Protein AF-A0A5P1RBB4-F1 (afdb_monomer_lite)

Secondary structure (DSSP, 8-state):
----------------TTSHHHHHHHHHHHHHHHHHHHHHHHHHHHH-TTTTTTSHHHHHHHHIIIIIHHHHHHHHHHHHHHHHHHTTSTT--HHHHHHHHHHHHHHHHHHHHHHHHHHHHHHHHT-

Radius of gyration: 21.7 Å; chains: 1; bounding box: 60×42×61 Å

pLDDT: mean 85.54, std 17.93, range [38.25, 98.06]

Sequence (127 aa):
MKLLMAMYLFMCCSVSFADEVSDLRDLARLSQDYRELAIDCLIEVKTNKTNGWEGEVCEKYKKFSTTGLQSFKVETEAATSAFKEYSKSDGATKNRVKRGLKQLVLIQENAESIRNITSKIKAELQK

Foldseek 3Di:
DDDDDDPPPPVPPPPVLPPLLVLLQVLLVVLVVLLVLLVCLLVQLVPPVPCSCVDPSNVVNVVCVPPVVVVSVVSLVVSVVSLVVSCPDPNHDPVSNVSSVVSNVSSVVSVVSSVVSVVSSVVSVVD

Organism: NCBI:txid1031538

Structure (mmCIF,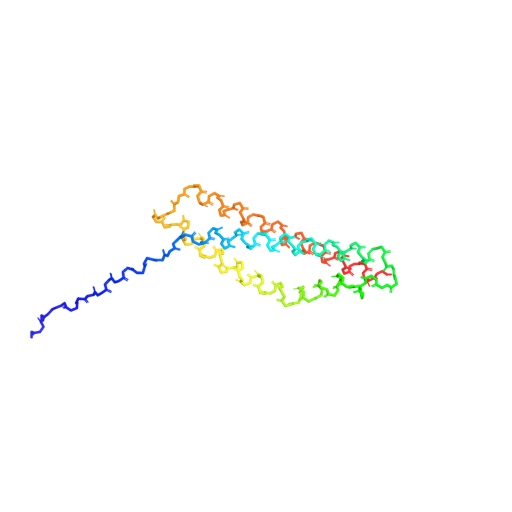 N/CA/C/O backbone):
data_AF-A0A5P1RBB4-F1
#
_entry.id   AF-A0A5P1RBB4-F1
#
loop_
_atom_site.group_PDB
_atom_site.id
_atom_site.type_symbol
_atom_site.label_atom_id
_atom_site.label_alt_id
_atom_site.label_comp_id
_atom_site.label_asym_id
_atom_site.label_entity_id
_atom_site.label_seq_id
_atom_site.pdbx_PDB_ins_code
_atom_site.Cartn_x
_atom_site.Cartn_y
_atom_site.Cartn_z
_atom_site.occupancy
_atom_site.B_iso_or_equiv
_atom_site.auth_seq_id
_atom_site.auth_comp_id
_atom_site.auth_asym_id
_atom_site.auth_atom_id
_atom_site.pdbx_PDB_model_num
ATOM 1 N N . MET A 1 1 ? 40.287 -35.052 -33.109 1.00 38.25 1 MET A N 1
ATOM 2 C CA . MET A 1 1 ? 39.838 -33.798 -33.759 1.00 38.25 1 MET A CA 1
ATOM 3 C C . MET A 1 1 ? 38.320 -33.873 -33.847 1.00 38.25 1 MET A C 1
ATOM 5 O O . MET A 1 1 ? 37.848 -34.669 -34.634 1.00 38.25 1 MET A O 1
ATOM 9 N N . LYS A 1 2 ? 37.493 -33.327 -32.946 1.00 42.50 2 LYS A N 1
ATOM 10 C CA . LYS A 1 2 ? 37.382 -31.944 -32.432 1.00 42.50 2 LYS A CA 1
ATOM 11 C C . LYS A 1 2 ? 37.325 -30.896 -33.552 1.00 42.50 2 LYS A C 1
ATOM 13 O O . LYS A 1 2 ? 38.351 -30.327 -33.891 1.00 42.50 2 LYS A O 1
ATOM 18 N N . LEU A 1 3 ? 36.120 -30.687 -34.081 1.00 39.72 3 LEU A N 1
ATOM 19 C CA . LEU A 1 3 ? 35.607 -29.498 -34.777 1.00 39.72 3 LEU A CA 1
ATOM 20 C C . LEU A 1 3 ? 34.079 -29.676 -34.834 1.00 39.72 3 LEU A C 1
ATOM 22 O O . LEU A 1 3 ? 33.635 -30.757 -35.194 1.00 39.72 3 LEU A O 1
ATOM 26 N N . LEU A 1 4 ? 33.199 -28.726 -34.550 1.00 40.56 4 LEU A N 1
ATOM 27 C CA . LEU A 1 4 ? 33.198 -27.469 -33.799 1.00 40.56 4 LEU A CA 1
ATOM 28 C C . LEU A 1 4 ? 31.739 -26.972 -33.911 1.00 40.56 4 LEU A C 1
ATOM 30 O O . LEU A 1 4 ? 31.073 -27.279 -34.895 1.00 40.56 4 LEU A O 1
ATOM 34 N N . MET A 1 5 ? 31.281 -26.191 -32.931 1.00 45.22 5 MET A N 1
ATOM 35 C CA . MET A 1 5 ? 30.017 -25.435 -32.940 1.00 45.22 5 MET A CA 1
ATOM 36 C C . MET A 1 5 ? 28.741 -26.293 -33.024 1.00 45.22 5 MET A C 1
ATOM 38 O O . MET A 1 5 ? 28.208 -26.560 -34.089 1.00 45.22 5 MET A O 1
ATOM 42 N N . ALA A 1 6 ? 28.148 -26.736 -31.910 1.00 43.00 6 ALA A N 1
ATOM 43 C CA . ALA A 1 6 ? 27.560 -25.850 -30.898 1.00 43.00 6 ALA A CA 1
ATOM 44 C C . ALA A 1 6 ? 26.966 -24.588 -31.544 1.00 43.00 6 ALA A C 1
ATOM 46 O O . ALA A 1 6 ? 27.417 -23.469 -31.306 1.00 43.00 6 ALA A O 1
ATOM 47 N N . MET A 1 7 ? 25.967 -24.793 -32.405 1.00 43.72 7 MET A N 1
ATOM 48 C CA . MET A 1 7 ? 25.015 -23.753 -32.768 1.00 43.72 7 MET A CA 1
ATOM 49 C C . MET A 1 7 ? 24.203 -23.464 -31.504 1.00 43.72 7 MET A C 1
ATOM 51 O O . MET A 1 7 ? 23.162 -24.065 -31.249 1.00 43.72 7 MET A O 1
ATOM 55 N N . TYR A 1 8 ? 24.778 -22.618 -30.649 1.00 44.88 8 TYR A N 1
ATOM 56 C CA . TYR A 1 8 ? 24.078 -21.962 -29.564 1.00 44.88 8 TYR A CA 1
ATOM 57 C C . TYR A 1 8 ? 22.855 -21.299 -30.188 1.00 44.88 8 TYR A C 1
ATOM 59 O O . TYR A 1 8 ? 22.958 -20.260 -30.840 1.00 44.88 8 TYR A O 1
ATOM 67 N N . LEU A 1 9 ? 21.695 -21.924 -29.986 1.00 41.09 9 LEU A N 1
ATOM 68 C CA . LEU A 1 9 ? 20.426 -21.227 -29.913 1.00 41.09 9 LEU A CA 1
ATOM 69 C C . LEU A 1 9 ? 20.573 -20.192 -28.792 1.00 41.09 9 LEU A C 1
ATOM 71 O O . LEU A 1 9 ? 20.165 -20.402 -27.654 1.00 41.09 9 LEU A O 1
ATOM 75 N N . PHE A 1 10 ? 21.184 -19.059 -29.128 1.00 43.25 10 PHE A N 1
ATOM 76 C CA . PHE A 1 10 ? 21.000 -17.799 -28.433 1.00 43.25 10 PHE A CA 1
ATOM 77 C C . PHE A 1 10 ? 19.591 -17.333 -28.811 1.00 43.25 10 PHE A C 1
ATOM 79 O O . PHE A 1 10 ? 19.381 -16.382 -29.559 1.00 43.25 10 PHE A O 1
ATOM 86 N N . MET A 1 11 ? 18.602 -18.109 -28.364 1.00 42.69 11 MET A N 1
ATOM 87 C CA . MET A 1 11 ? 17.228 -17.673 -28.312 1.00 42.69 11 MET A CA 1
ATOM 88 C C . MET A 1 11 ? 17.248 -16.612 -27.218 1.00 42.69 11 MET A C 1
ATOM 90 O O . MET A 1 11 ? 17.183 -16.921 -26.031 1.00 42.69 11 MET A O 1
ATOM 94 N N . CYS A 1 12 ? 17.501 -15.366 -27.625 1.00 41.34 12 CYS A N 1
ATOM 95 C CA . CYS A 1 12 ? 17.270 -14.201 -26.799 1.00 41.34 12 CYS A CA 1
ATOM 96 C C . CYS A 1 12 ? 15.840 -14.332 -26.288 1.00 41.34 12 CYS A C 1
ATOM 98 O O . CYS A 1 12 ? 14.892 -14.071 -27.029 1.00 41.34 12 CYS A O 1
ATOM 100 N N . CYS A 1 13 ? 15.684 -14.766 -25.038 1.00 42.66 13 CYS A N 1
ATOM 101 C CA . CYS A 1 13 ? 14.487 -14.486 -24.278 1.00 42.66 13 CYS A CA 1
ATOM 102 C C . CYS A 1 13 ? 14.388 -12.964 -24.263 1.00 42.66 13 CYS A C 1
ATOM 104 O O . CYS A 1 13 ? 15.059 -12.293 -23.481 1.00 42.66 13 CYS A O 1
ATOM 106 N N . SER A 1 14 ? 13.611 -12.414 -25.192 1.00 38.47 14 SER A N 1
ATOM 107 C CA . SER A 1 14 ? 13.088 -11.067 -25.101 1.00 38.47 14 SER A CA 1
ATOM 108 C C . SER A 1 14 ? 12.196 -11.060 -23.868 1.00 38.47 14 SER A C 1
ATOM 110 O O . SER A 1 14 ? 10.992 -11.295 -23.959 1.00 38.47 14 SER A O 1
ATOM 112 N N . VAL A 1 15 ? 12.816 -10.892 -22.698 1.00 46.22 15 VAL A N 1
ATOM 113 C CA . VAL A 1 15 ? 12.124 -10.530 -21.469 1.00 46.22 15 VAL A CA 1
ATOM 114 C C . VAL A 1 15 ? 11.338 -9.287 -21.840 1.00 46.22 15 VAL A C 1
ATOM 116 O O . VAL A 1 15 ? 11.902 -8.266 -22.237 1.00 46.22 15 VAL A O 1
ATOM 119 N N . SER A 1 16 ? 10.022 -9.441 -21.888 1.00 47.47 16 SER A N 1
ATOM 120 C CA . SER A 1 16 ? 9.115 -8.371 -22.252 1.00 47.47 16 SER A CA 1
ATOM 121 C C . SER A 1 16 ? 9.140 -7.360 -21.112 1.00 47.47 16 SER A C 1
ATOM 123 O O . SER A 1 16 ? 8.297 -7.403 -20.226 1.00 47.47 16 SER A O 1
ATOM 125 N N . PHE A 1 17 ? 10.093 -6.424 -21.168 1.00 52.66 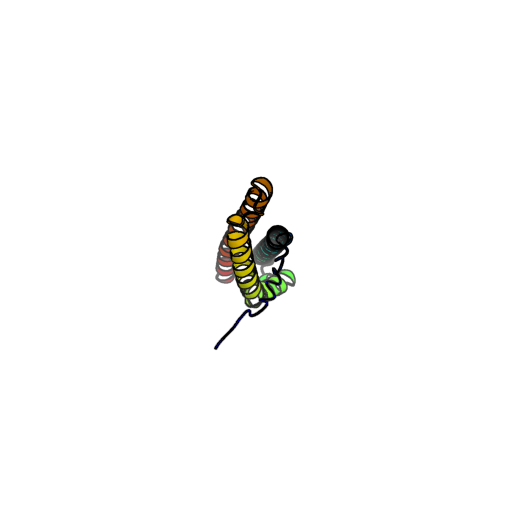17 PHE A N 1
ATOM 126 C CA . PHE A 1 17 ? 10.271 -5.295 -20.242 1.00 52.66 17 PHE A CA 1
ATOM 127 C C . PHE A 1 17 ? 9.100 -4.289 -20.243 1.00 52.66 17 PHE A C 1
ATOM 129 O O . PHE A 1 17 ? 9.221 -3.115 -19.865 1.00 52.66 17 PHE A O 1
ATOM 136 N N . ALA A 1 18 ? 7.969 -4.691 -20.822 1.00 54.09 18 ALA A N 1
ATOM 137 C CA . ALA A 1 18 ? 6.770 -3.897 -20.929 1.00 54.09 18 ALA A CA 1
ATOM 138 C C . ALA A 1 18 ? 5.974 -3.896 -19.615 1.00 54.09 18 ALA A C 1
ATOM 140 O O . ALA A 1 18 ? 5.291 -2.895 -19.378 1.00 54.09 18 ALA A O 1
ATOM 141 N N . ASP A 1 19 ? 6.124 -4.915 -18.765 1.00 73.44 19 ASP A N 1
ATOM 142 C CA . ASP A 1 19 ? 5.152 -5.239 -17.712 1.00 73.44 19 ASP A CA 1
ATOM 143 C C . ASP A 1 19 ? 5.496 -4.698 -16.313 1.00 73.44 19 ASP A C 1
ATOM 145 O O . ASP A 1 19 ? 4.613 -4.349 -15.538 1.00 73.44 19 ASP A O 1
ATOM 149 N N . GLU A 1 20 ? 6.769 -4.453 -15.999 1.00 82.62 20 GLU A N 1
ATOM 150 C CA . GLU A 1 20 ? 7.213 -4.230 -14.611 1.00 82.62 20 GLU A CA 1
ATOM 151 C C . GLU A 1 20 ? 6.669 -2.926 -14.004 1.00 82.62 20 GLU A C 1
ATOM 153 O O . GLU A 1 20 ? 6.404 -2.820 -12.808 1.00 82.62 20 GLU A O 1
ATOM 158 N N . VAL A 1 21 ? 6.496 -1.884 -14.826 1.00 87.50 21 VAL A N 1
ATOM 159 C CA . VAL A 1 21 ? 5.878 -0.621 -14.375 1.00 87.50 21 VAL A CA 1
ATOM 160 C C . VAL A 1 21 ? 4.359 -0.771 -14.230 1.00 87.50 21 VAL A C 1
ATOM 162 O O . VAL A 1 21 ? 3.755 -0.026 -13.456 1.00 87.50 21 VAL A O 1
ATOM 165 N N . SER A 1 22 ? 3.741 -1.692 -14.976 1.00 90.19 22 SER A N 1
ATOM 166 C CA . SER A 1 22 ? 2.318 -2.009 -14.837 1.00 90.19 22 SER A CA 1
ATOM 167 C C . SER A 1 22 ? 2.071 -2.750 -13.529 1.00 90.19 22 SER A C 1
ATOM 169 O O . SER A 1 22 ? 1.232 -2.298 -12.755 1.00 90.19 22 SER A O 1
ATOM 171 N N . ASP A 1 23 ? 2.884 -3.762 -13.221 1.00 93.38 23 ASP A N 1
ATOM 172 C CA . ASP A 1 23 ? 2.813 -4.512 -11.962 1.00 93.38 23 ASP A CA 1
ATOM 173 C C . ASP A 1 23 ? 2.910 -3.584 -10.750 1.00 93.38 23 ASP A C 1
ATOM 175 O O . ASP A 1 23 ? 2.074 -3.613 -9.847 1.00 93.38 23 ASP A O 1
ATOM 179 N N . LEU A 1 24 ? 3.885 -2.667 -10.761 1.00 95.94 24 LEU A N 1
ATOM 180 C CA . LEU A 1 24 ? 4.016 -1.666 -9.703 1.00 95.94 24 LEU A CA 1
ATOM 181 C C . LEU A 1 24 ? 2.802 -0.736 -9.607 1.00 95.94 24 LEU A C 1
ATOM 183 O O . LEU A 1 24 ? 2.441 -0.310 -8.514 1.00 95.94 24 LEU A O 1
ATOM 187 N N . ARG A 1 25 ? 2.171 -0.383 -10.729 1.00 96.31 25 ARG A N 1
ATOM 188 C CA . ARG A 1 25 ? 0.965 0.456 -10.720 1.00 96.31 25 ARG A CA 1
ATOM 189 C C . ARG A 1 25 ? -0.221 -0.294 -10.119 1.00 96.31 25 ARG A C 1
ATOM 191 O O . ARG A 1 25 ? -0.999 0.307 -9.380 1.00 96.31 25 ARG A O 1
ATOM 198 N N . ASP A 1 26 ? -0.373 -1.570 -10.439 1.00 96.31 26 ASP A N 1
ATOM 199 C CA . ASP A 1 26 ? -1.489 -2.369 -9.943 1.00 96.31 26 ASP A CA 1
ATOM 200 C C . ASP A 1 26 ? -1.308 -2.678 -8.449 1.00 96.31 26 ASP A C 1
ATOM 202 O O . ASP A 1 26 ? -2.248 -2.507 -7.672 1.00 96.31 26 ASP A O 1
ATOM 206 N N . LEU A 1 27 ? -0.074 -2.930 -8.003 1.00 96.50 27 LEU A N 1
ATOM 207 C CA . LEU A 1 27 ? 0.268 -2.989 -6.579 1.00 96.50 27 LEU A CA 1
ATOM 208 C C . LEU A 1 27 ? 0.068 -1.650 -5.859 1.00 96.50 27 LEU A C 1
ATOM 210 O O . LEU A 1 27 ? -0.370 -1.637 -4.710 1.00 96.50 27 LEU A O 1
ATOM 214 N N . ALA A 1 28 ? 0.344 -0.514 -6.506 1.00 97.06 28 ALA A N 1
ATOM 215 C CA . ALA A 1 28 ? 0.077 0.797 -5.917 1.00 97.06 28 ALA A CA 1
ATOM 216 C C . ALA A 1 28 ? -1.424 1.018 -5.681 1.00 97.06 28 ALA A C 1
ATOM 218 O O . ALA A 1 28 ? -1.800 1.491 -4.608 1.00 97.06 28 ALA A O 1
ATOM 219 N N . ARG A 1 29 ? -2.283 0.615 -6.626 1.00 97.25 29 ARG A N 1
ATOM 220 C CA . ARG A 1 29 ? -3.745 0.635 -6.445 1.00 97.25 29 ARG A CA 1
ATOM 221 C C . ARG A 1 29 ? -4.175 -0.279 -5.305 1.00 97.25 29 ARG A C 1
ATOM 223 O O . ARG A 1 29 ? -4.822 0.182 -4.375 1.00 97.25 29 ARG A O 1
ATOM 230 N N . LEU A 1 30 ? -3.701 -1.522 -5.310 1.00 95.31 30 LEU A N 1
ATOM 231 C CA . LEU A 1 30 ? -4.013 -2.486 -4.259 1.00 95.31 30 LEU A CA 1
ATOM 232 C C . LEU A 1 30 ? -3.574 -1.990 -2.867 1.00 95.31 30 LEU A C 1
ATOM 234 O O . LEU A 1 30 ? -4.299 -2.131 -1.886 1.00 95.31 30 LEU A O 1
ATOM 238 N N . SER A 1 31 ? -2.410 -1.339 -2.777 1.00 96.31 31 SER A N 1
ATOM 239 C CA . SER A 1 31 ? -1.923 -0.735 -1.531 1.00 96.31 31 SER A CA 1
ATOM 240 C C . SER A 1 31 ? -2.829 0.391 -1.022 1.00 96.31 31 SER A C 1
ATOM 242 O O . SER A 1 31 ? -2.964 0.574 0.189 1.00 96.31 31 SER A O 1
ATOM 244 N N . GLN A 1 32 ? -3.452 1.141 -1.934 1.00 97.69 32 GLN A N 1
ATOM 245 C CA . GLN A 1 32 ? -4.408 2.183 -1.590 1.00 97.69 32 GLN A CA 1
ATOM 246 C C . GLN A 1 32 ? -5.713 1.568 -1.078 1.00 97.69 32 GLN A C 1
ATOM 248 O O . GLN A 1 32 ? -6.175 1.983 -0.016 1.00 97.69 32 GLN A O 1
ATOM 253 N N . ASP A 1 33 ? -6.238 0.546 -1.753 1.00 96.44 33 ASP A N 1
ATOM 254 C CA . ASP A 1 33 ? -7.453 -0.164 -1.332 1.00 96.44 33 ASP A CA 1
ATOM 255 C C . ASP A 1 33 ? -7.281 -0.760 0.075 1.00 96.44 33 ASP A C 1
ATOM 257 O O . ASP A 1 33 ? -8.147 -0.636 0.942 1.00 96.44 33 ASP A O 1
ATOM 261 N N . TYR A 1 34 ? -6.113 -1.342 0.358 1.00 95.44 34 TYR A N 1
ATOM 262 C CA . TYR A 1 34 ? -5.786 -1.853 1.690 1.00 95.44 34 TYR A CA 1
ATOM 263 C C . TYR A 1 34 ? -5.658 -0.763 2.752 1.00 95.44 34 TYR A C 1
ATOM 265 O O . TYR A 1 34 ? -6.039 -0.974 3.907 1.00 95.44 34 TYR A O 1
ATOM 273 N N . ARG A 1 35 ? -5.129 0.407 2.384 1.00 97.00 35 ARG A N 1
ATOM 274 C CA . ARG A 1 35 ? -5.081 1.563 3.282 1.00 97.00 35 ARG A CA 1
ATOM 275 C C . ARG A 1 35 ? -6.489 2.045 3.610 1.00 97.00 35 ARG A C 1
ATOM 277 O O . ARG A 1 35 ? -6.762 2.297 4.778 1.00 97.00 35 ARG A O 1
ATOM 284 N N . GLU A 1 36 ? -7.361 2.156 2.614 1.00 97.75 36 GLU A N 1
ATOM 285 C CA . GLU A 1 36 ? -8.760 2.559 2.791 1.00 97.75 36 GLU A CA 1
ATOM 286 C C . GLU A 1 36 ? -9.510 1.560 3.681 1.00 97.75 36 GLU A C 1
ATOM 288 O O . GLU A 1 36 ? -10.069 1.963 4.697 1.00 97.75 36 GLU A O 1
ATOM 293 N N . LEU A 1 37 ? -9.367 0.253 3.437 1.00 96.69 37 LEU A N 1
ATOM 294 C CA . LEU A 1 37 ? -9.943 -0.789 4.294 1.00 96.69 37 LEU A CA 1
ATOM 295 C C . LEU A 1 37 ? -9.481 -0.689 5.761 1.00 96.69 37 LEU A C 1
ATOM 297 O O . LEU A 1 37 ? -10.269 -0.884 6.689 1.00 96.69 37 LEU A O 1
ATOM 301 N N . ALA A 1 38 ? -8.199 -0.390 5.990 1.00 96.75 38 ALA A N 1
ATOM 302 C CA . ALA A 1 38 ? -7.680 -0.187 7.339 1.00 96.75 38 ALA A CA 1
ATOM 303 C C . ALA A 1 38 ? -8.277 1.071 7.999 1.00 96.75 38 ALA A C 1
ATOM 305 O O . ALA A 1 38 ? -8.592 1.041 9.190 1.00 96.75 38 ALA A O 1
ATOM 306 N N . ILE A 1 39 ? -8.432 2.169 7.247 1.00 97.75 39 ILE A N 1
ATOM 307 C CA . ILE A 1 39 ? -9.082 3.399 7.727 1.00 97.75 39 ILE A CA 1
ATOM 308 C C . ILE A 1 39 ? -10.530 3.108 8.112 1.00 97.75 39 ILE A C 1
ATOM 310 O O . ILE A 1 39 ? -10.940 3.484 9.210 1.00 97.75 39 ILE A O 1
ATOM 314 N N . ASP A 1 40 ? -11.275 2.413 7.258 1.00 96.56 40 ASP A N 1
ATOM 315 C CA . ASP A 1 40 ? -12.689 2.137 7.491 1.00 96.56 40 ASP A CA 1
ATOM 316 C C . ASP A 1 40 ? -12.891 1.257 8.728 1.00 96.56 40 ASP A C 1
ATOM 318 O O . ASP A 1 40 ? -13.729 1.575 9.571 1.00 96.56 40 ASP A O 1
ATOM 322 N N . CYS A 1 41 ? -12.061 0.224 8.924 1.00 96.25 41 CYS A N 1
ATOM 323 C CA . CYS A 1 41 ? -12.114 -0.557 10.163 1.00 96.25 41 CYS A CA 1
ATOM 324 C C . CYS A 1 41 ? -11.740 0.287 11.397 1.00 96.25 41 CYS A C 1
ATOM 326 O O . CYS A 1 41 ? -12.380 0.175 12.442 1.00 96.25 41 CYS A O 1
ATOM 328 N N . LEU A 1 42 ? -10.750 1.187 11.308 1.00 95.62 42 LEU A N 1
ATOM 329 C CA . LEU A 1 42 ? -10.443 2.097 12.419 1.00 95.62 42 LEU A CA 1
ATOM 330 C C . LEU A 1 42 ? -11.625 3.019 12.750 1.00 95.62 42 LEU A C 1
ATOM 332 O O . LEU A 1 42 ? -11.878 3.282 13.927 1.00 95.62 42 LEU A O 1
ATOM 336 N N . ILE A 1 43 ? -12.325 3.529 11.735 1.00 94.75 43 ILE A N 1
ATOM 337 C CA . ILE A 1 43 ? -13.540 4.325 11.925 1.00 94.75 43 ILE A CA 1
ATOM 338 C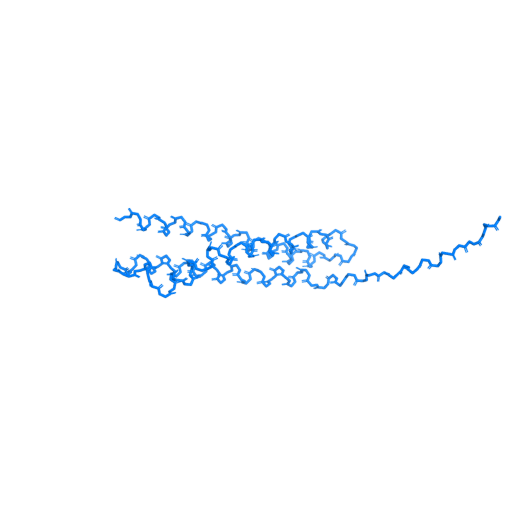 C . ILE A 1 43 ? -14.592 3.474 12.632 1.00 94.75 43 ILE A C 1
ATOM 340 O O . ILE A 1 43 ? -15.109 3.913 13.655 1.00 94.75 43 ILE A O 1
ATOM 344 N N . GLU A 1 44 ? -14.852 2.260 12.148 1.00 94.31 44 GLU A N 1
ATOM 345 C CA . GLU A 1 44 ? -15.866 1.367 12.708 1.00 94.31 44 GLU A CA 1
ATOM 346 C C . GLU A 1 44 ? -15.588 1.017 14.178 1.00 94.31 44 GLU A C 1
ATOM 348 O O . GLU A 1 44 ? -16.476 1.152 15.019 1.00 94.31 44 GLU A O 1
ATOM 353 N N . VAL A 1 45 ? -14.343 0.682 14.533 1.00 93.25 45 VAL A N 1
ATOM 354 C CA . VAL A 1 45 ? -13.944 0.439 15.933 1.00 93.25 45 VAL A CA 1
ATOM 355 C C . VAL A 1 45 ? -14.158 1.681 16.806 1.00 93.25 45 VAL A C 1
ATOM 357 O O . VAL A 1 45 ? -14.559 1.562 17.963 1.00 93.25 45 VAL A O 1
ATOM 360 N N . LYS A 1 46 ? -13.927 2.887 16.273 1.00 91.38 46 LYS A N 1
ATOM 361 C CA . LYS A 1 46 ? -14.099 4.139 17.026 1.00 91.38 46 LYS A CA 1
ATOM 362 C C . LYS A 1 46 ? -15.553 4.568 17.191 1.00 91.38 46 LYS A C 1
ATOM 364 O O . LYS A 1 46 ? -15.884 5.190 18.202 1.00 91.38 46 LYS A O 1
ATOM 369 N N . THR A 1 47 ? -16.400 4.313 16.200 1.00 89.81 47 THR A N 1
ATOM 370 C CA . THR A 1 47 ? -17.785 4.801 16.180 1.00 89.81 47 THR A CA 1
ATOM 371 C C . THR A 1 47 ? -18.771 3.775 16.735 1.00 89.81 47 THR A C 1
ATOM 373 O O . THR A 1 47 ? -19.714 4.165 17.424 1.00 89.81 47 THR A O 1
ATOM 376 N N . ASN A 1 48 ? -18.531 2.475 16.534 1.00 82.75 48 ASN A N 1
ATOM 377 C CA . ASN A 1 48 ? -19.431 1.395 16.941 1.00 82.75 48 ASN A CA 1
ATOM 378 C C . ASN A 1 48 ? -18.921 0.671 18.195 1.00 82.75 48 ASN A C 1
ATOM 380 O O . ASN A 1 48 ? -18.327 -0.400 18.125 1.00 82.75 48 ASN A O 1
ATOM 384 N N . LYS A 1 49 ? -19.217 1.218 19.378 1.00 65.12 49 LYS A N 1
ATOM 385 C CA . LYS A 1 49 ? -18.701 0.710 20.668 1.00 65.12 49 LYS A CA 1
ATOM 386 C C . LYS A 1 49 ? -19.078 -0.738 21.017 1.00 65.12 49 LYS A C 1
ATOM 388 O O . LYS A 1 49 ? -18.396 -1.343 21.833 1.00 65.12 49 LYS A O 1
ATOM 393 N N . THR A 1 50 ? -20.160 -1.283 20.459 1.00 68.62 50 THR A N 1
ATOM 394 C CA . THR A 1 50 ? -20.671 -2.613 20.849 1.00 68.62 50 THR A CA 1
ATOM 395 C C . THR A 1 50 ? -20.213 -3.728 19.908 1.00 68.62 50 THR A C 1
ATOM 397 O O . THR A 1 50 ? -19.927 -4.820 20.378 1.00 68.62 50 THR A O 1
ATOM 400 N N . ASN A 1 51 ? -20.093 -3.446 18.603 1.00 73.19 51 ASN A N 1
ATOM 401 C CA . ASN A 1 51 ? -19.765 -4.441 17.570 1.00 73.19 51 ASN A CA 1
ATOM 402 C C . ASN A 1 51 ? -18.636 -3.992 16.628 1.00 73.19 51 ASN A C 1
ATOM 404 O O . ASN A 1 51 ? -18.403 -4.648 15.624 1.00 73.19 51 ASN A O 1
ATOM 408 N N . GLY A 1 52 ? -17.942 -2.884 16.902 1.00 82.19 52 GLY A N 1
ATOM 409 C CA . GLY A 1 52 ? -17.056 -2.248 15.922 1.00 82.19 52 GLY A CA 1
ATOM 410 C C . GLY A 1 52 ? -15.928 -3.147 15.417 1.00 82.19 52 GLY A C 1
ATOM 411 O O . GLY A 1 52 ? -15.587 -3.101 14.244 1.00 82.19 52 GLY A O 1
ATOM 412 N N . TRP A 1 53 ? -15.394 -4.029 16.266 1.00 91.56 53 TRP A N 1
ATOM 413 C CA . TRP A 1 53 ? -14.389 -5.014 15.851 1.00 91.56 53 TRP A CA 1
ATOM 414 C C . TRP A 1 53 ? -14.971 -6.243 15.146 1.00 91.56 53 TRP A C 1
ATOM 416 O O . TRP A 1 53 ? -14.305 -6.853 14.314 1.00 91.56 53 TRP A O 1
ATOM 426 N N . GLU A 1 54 ? -16.205 -6.606 15.476 1.00 90.94 54 GLU A N 1
ATOM 427 C CA . GLU A 1 54 ? -16.942 -7.734 14.889 1.00 90.94 54 GLU A CA 1
ATOM 428 C C . GLU A 1 54 ? -17.758 -7.306 13.653 1.00 90.94 54 GLU A C 1
ATOM 430 O O . GLU A 1 54 ? -18.530 -8.085 13.096 1.00 90.94 54 GLU A O 1
ATOM 435 N N . GLY A 1 55 ? -17.603 -6.049 13.231 1.00 89.06 55 GLY A N 1
ATOM 436 C CA . GLY A 1 55 ? -18.252 -5.470 12.067 1.00 89.06 55 GLY A CA 1
ATOM 437 C C . GLY A 1 55 ? -17.725 -6.038 10.753 1.00 89.06 55 GLY A C 1
ATOM 438 O O . GLY A 1 55 ? -16.590 -6.512 10.655 1.00 89.06 55 GLY A O 1
ATOM 439 N N . GLU A 1 56 ? -18.551 -5.971 9.707 1.00 91.69 56 GLU A N 1
ATOM 440 C CA . GLU A 1 56 ? -18.239 -6.555 8.398 1.00 91.69 56 GLU A CA 1
ATOM 441 C C . GLU A 1 56 ? -16.942 -5.983 7.801 1.00 91.69 56 GLU A C 1
ATOM 443 O O . GLU A 1 56 ? -16.153 -6.714 7.192 1.00 91.69 56 GLU A O 1
ATOM 448 N N . VAL A 1 57 ? -16.697 -4.680 7.975 1.00 92.62 57 VAL A N 1
ATOM 449 C CA . VAL A 1 57 ? -15.493 -4.038 7.437 1.00 92.62 57 VAL A CA 1
ATOM 450 C C . VAL A 1 57 ? -14.262 -4.496 8.209 1.00 92.62 57 VAL A C 1
ATOM 452 O O . VAL A 1 57 ? -13.245 -4.843 7.601 1.00 92.62 57 VAL A O 1
ATOM 455 N N . CYS A 1 58 ? -14.355 -4.592 9.535 1.00 94.06 58 CYS A N 1
ATOM 456 C CA . CYS A 1 58 ? -13.264 -5.126 10.338 1.00 94.06 58 CYS A CA 1
ATOM 457 C C . CYS A 1 58 ? -12.993 -6.613 10.090 1.00 94.06 58 CYS A C 1
ATOM 459 O O . CYS A 1 58 ? -11.829 -7.007 10.071 1.00 94.06 58 CYS A O 1
ATOM 461 N N . GLU A 1 59 ? -13.997 -7.433 9.782 1.00 93.81 59 GLU A N 1
ATOM 462 C CA . GLU A 1 59 ? -13.789 -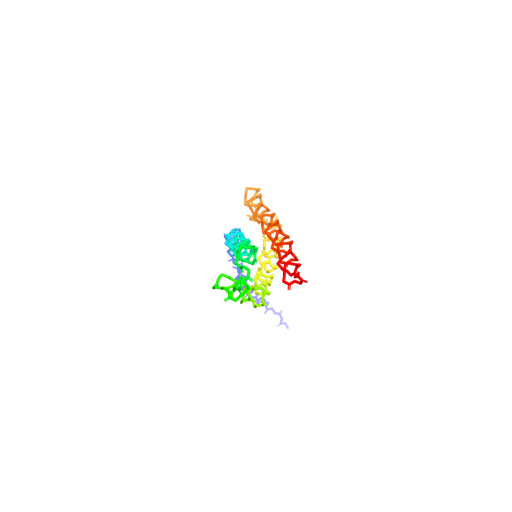8.817 9.334 1.00 93.81 59 GLU A CA 1
ATOM 463 C C . GLU A 1 59 ? -13.008 -8.899 8.014 1.00 93.81 59 GLU A C 1
ATOM 465 O O . GLU A 1 59 ? -12.082 -9.707 7.866 1.00 93.81 59 GLU A O 1
ATOM 470 N N . LYS A 1 60 ? -13.315 -8.021 7.051 1.00 93.50 60 LYS A N 1
ATOM 471 C CA . LYS A 1 60 ? -12.528 -7.904 5.810 1.00 93.50 60 LYS A CA 1
ATOM 472 C C . LYS A 1 60 ? -11.086 -7.491 6.116 1.00 93.50 60 LYS A C 1
ATOM 474 O O . LYS A 1 60 ? -10.148 -8.095 5.589 1.00 93.50 60 LYS A O 1
ATOM 479 N N . TYR A 1 61 ? -10.896 -6.530 7.018 1.00 94.69 61 TYR A N 1
ATOM 480 C CA . TYR A 1 61 ? -9.571 -6.110 7.470 1.00 94.69 61 TYR A CA 1
ATOM 481 C C . TYR A 1 61 ? -8.797 -7.234 8.190 1.00 94.69 61 TYR A C 1
ATOM 483 O O . TYR A 1 61 ? -7.606 -7.409 7.929 1.00 94.69 61 TYR A O 1
ATOM 491 N N . LYS A 1 62 ? -9.434 -8.049 9.045 1.00 92.81 62 LYS A N 1
ATOM 492 C CA . LYS A 1 62 ? -8.807 -9.213 9.713 1.00 92.81 62 LYS A CA 1
ATOM 493 C C . LYS A 1 62 ? -8.261 -10.221 8.695 1.00 92.81 62 LYS A C 1
ATOM 495 O O . LYS A 1 62 ? -7.119 -10.673 8.809 1.00 92.81 62 LYS A O 1
ATOM 500 N N . LYS A 1 63 ? -9.046 -10.537 7.660 1.00 90.06 63 LYS A N 1
ATOM 501 C CA . LYS A 1 63 ? -8.622 -11.437 6.569 1.00 90.06 63 LYS A CA 1
ATOM 502 C C . LYS A 1 63 ? -7.439 -10.868 5.787 1.00 90.06 63 LYS A C 1
ATOM 504 O O . LYS A 1 63 ? -6.469 -11.575 5.519 1.00 90.06 63 LYS A O 1
ATOM 509 N N . PHE A 1 64 ? -7.490 -9.578 5.460 1.00 89.81 64 PHE A N 1
ATOM 510 C CA . PHE A 1 64 ? -6.380 -8.904 4.793 1.00 89.81 64 PHE A CA 1
ATOM 511 C C . PHE A 1 64 ? -5.114 -8.880 5.669 1.00 89.81 64 PHE A C 1
ATOM 513 O O . PHE A 1 64 ? -4.056 -9.315 5.227 1.00 89.81 64 PHE A O 1
ATOM 520 N N . SER A 1 65 ? -5.208 -8.414 6.914 1.00 86.12 65 SER A N 1
ATOM 521 C CA . SER A 1 65 ? -4.056 -8.200 7.805 1.00 86.12 65 SER A CA 1
ATOM 522 C C . SER A 1 65 ? -3.290 -9.476 8.175 1.00 86.12 65 SER A C 1
ATOM 524 O O . SER A 1 65 ? -2.134 -9.388 8.587 1.00 86.12 65 SER A O 1
ATOM 526 N N . THR A 1 66 ? -3.903 -10.648 8.005 1.00 83.94 66 THR A N 1
ATOM 527 C CA . THR A 1 66 ? -3.279 -11.952 8.256 1.00 83.94 66 THR A CA 1
ATOM 528 C C . THR A 1 66 ? -2.681 -12.544 6.983 1.00 83.94 66 THR A C 1
ATOM 530 O O . THR A 1 66 ? -1.465 -12.699 6.886 1.00 83.94 66 THR A O 1
ATOM 533 N N . THR A 1 67 ? -3.512 -12.862 5.990 1.00 82.75 67 THR A N 1
ATOM 534 C CA . THR A 1 67 ? -3.069 -13.572 4.780 1.00 82.75 67 THR A CA 1
ATOM 535 C C . THR A 1 67 ? -2.753 -12.616 3.632 1.00 82.75 67 THR A C 1
ATOM 537 O O . THR A 1 67 ? -1.708 -12.742 2.995 1.00 82.75 67 THR A O 1
ATOM 540 N N . GLY A 1 68 ? -3.612 -11.621 3.393 1.00 84.44 68 GLY A N 1
ATOM 541 C CA . GLY A 1 68 ? -3.463 -10.684 2.272 1.00 84.44 68 GLY A CA 1
ATOM 542 C C . GLY A 1 68 ? -2.207 -9.813 2.359 1.00 84.44 68 GLY A C 1
ATOM 543 O O . GLY A 1 68 ? -1.548 -9.577 1.350 1.00 84.44 68 GLY A O 1
ATOM 544 N N . LEU A 1 69 ? -1.821 -9.388 3.564 1.00 87.25 69 LEU A N 1
ATOM 545 C CA . LEU A 1 69 ? -0.642 -8.553 3.792 1.00 87.25 69 LEU A CA 1
ATOM 546 C C . LEU A 1 69 ? 0.662 -9.296 3.479 1.00 87.25 69 LEU A C 1
ATOM 548 O O . LEU A 1 69 ? 1.606 -8.695 2.964 1.00 87.25 69 LEU A O 1
ATOM 552 N N . GLN A 1 70 ? 0.717 -10.598 3.770 1.00 88.50 70 GLN A N 1
ATOM 553 C CA . GLN A 1 70 ? 1.889 -11.412 3.465 1.00 88.50 70 GLN A CA 1
ATOM 554 C C . GLN A 1 70 ? 2.034 -11.614 1.953 1.00 88.50 70 GLN A C 1
ATOM 556 O O . GLN A 1 70 ? 3.130 -11.411 1.432 1.00 88.50 70 GLN A O 1
ATOM 561 N N . SER A 1 71 ? 0.944 -11.939 1.247 1.00 90.69 71 SER A N 1
ATOM 562 C CA . SER A 1 71 ? 0.954 -12.031 -0.220 1.00 90.69 71 SER A CA 1
ATOM 563 C C . SER A 1 71 ? 1.361 -10.704 -0.856 1.00 90.69 71 SER A C 1
ATOM 565 O O . SER A 1 71 ? 2.297 -10.661 -1.648 1.00 90.69 71 SER A O 1
ATOM 567 N N . PHE A 1 72 ? 0.762 -9.599 -0.405 1.00 91.44 72 PHE A N 1
ATOM 568 C CA . PHE A 1 72 ? 1.090 -8.255 -0.875 1.00 91.44 72 PHE A CA 1
ATOM 569 C C . PHE A 1 72 ? 2.573 -7.905 -0.701 1.00 91.44 72 PHE A C 1
ATOM 571 O O . PHE A 1 72 ? 3.188 -7.313 -1.589 1.00 91.44 72 PHE A O 1
ATOM 578 N N . LYS A 1 73 ? 3.174 -8.287 0.434 1.00 91.50 73 LYS A N 1
ATOM 579 C CA . LYS A 1 73 ? 4.603 -8.076 0.687 1.00 91.50 73 LYS A CA 1
ATOM 580 C C . LYS A 1 73 ? 5.467 -8.855 -0.307 1.00 91.50 73 LYS A C 1
ATOM 582 O O . LYS A 1 73 ? 6.382 -8.272 -0.882 1.00 91.50 73 LYS A O 1
ATOM 587 N N . VAL A 1 74 ? 5.168 -10.137 -0.516 1.00 93.88 74 VAL A N 1
ATOM 588 C CA . VAL A 1 74 ? 5.911 -11.000 -1.449 1.00 93.88 74 VAL A CA 1
ATOM 589 C C . VAL A 1 74 ? 5.808 -10.471 -2.881 1.00 93.88 74 VAL A C 1
ATOM 591 O O . VAL A 1 74 ? 6.826 -10.323 -3.555 1.00 93.88 74 VAL A O 1
ATOM 594 N N . GLU A 1 75 ? 4.603 -10.119 -3.327 1.00 94.31 75 GLU A N 1
ATOM 595 C CA . GLU A 1 75 ? 4.366 -9.561 -4.664 1.00 94.31 75 GLU A CA 1
ATOM 596 C C . GLU A 1 75 ? 5.094 -8.223 -4.855 1.00 94.31 75 GLU A C 1
ATOM 598 O O . GLU A 1 75 ? 5.747 -8.005 -5.876 1.00 94.31 75 GLU A O 1
ATOM 603 N N . THR A 1 76 ? 5.069 -7.353 -3.841 1.00 94.12 76 THR A N 1
ATOM 604 C CA . THR A 1 76 ? 5.793 -6.074 -3.865 1.00 94.12 76 THR A CA 1
ATOM 605 C C . THR A 1 76 ? 7.304 -6.271 -3.951 1.00 94.12 76 THR A C 1
ATOM 607 O O . THR A 1 76 ? 7.968 -5.561 -4.708 1.00 94.12 76 THR A O 1
ATOM 610 N N . GLU A 1 77 ? 7.872 -7.219 -3.205 1.00 95.19 77 GLU A N 1
ATOM 611 C CA . GLU A 1 77 ? 9.307 -7.530 -3.252 1.00 95.19 77 GLU A CA 1
ATOM 612 C C . GLU A 1 77 ? 9.724 -8.075 -4.627 1.00 95.19 77 GLU A C 1
ATOM 614 O O . GLU A 1 77 ? 10.750 -7.648 -5.173 1.00 95.19 77 GLU A O 1
ATOM 619 N N . ALA A 1 78 ? 8.905 -8.950 -5.219 1.00 94.00 78 ALA A N 1
ATOM 620 C CA . ALA A 1 78 ? 9.127 -9.489 -6.557 1.00 94.00 78 ALA A CA 1
ATOM 621 C C . ALA A 1 78 ? 9.072 -8.385 -7.628 1.00 94.00 78 ALA A C 1
ATOM 623 O O . ALA A 1 78 ? 10.040 -8.201 -8.369 1.00 94.00 78 ALA A O 1
ATOM 624 N N . ALA A 1 79 ? 8.001 -7.584 -7.651 1.00 93.94 79 ALA A N 1
ATOM 625 C CA . ALA A 1 79 ? 7.831 -6.495 -8.615 1.00 93.94 79 ALA A CA 1
ATOM 626 C C . ALA A 1 79 ? 8.908 -5.406 -8.461 1.00 93.94 79 ALA A C 1
ATOM 628 O O . ALA A 1 79 ? 9.431 -4.886 -9.447 1.00 93.94 79 ALA A O 1
ATOM 629 N N . THR A 1 80 ? 9.309 -5.090 -7.224 1.00 94.88 80 THR A N 1
ATOM 630 C CA . THR A 1 80 ? 10.411 -4.149 -6.957 1.00 94.88 80 THR A CA 1
ATOM 631 C C . THR A 1 80 ? 11.737 -4.670 -7.505 1.00 94.88 80 THR A C 1
ATOM 633 O O . THR A 1 80 ? 12.516 -3.901 -8.075 1.00 94.88 80 THR A O 1
ATOM 636 N N . SER A 1 81 ? 12.006 -5.968 -7.347 1.00 95.00 81 SER A N 1
ATOM 637 C CA . SER A 1 81 ? 13.228 -6.600 -7.851 1.00 95.00 81 SER A CA 1
ATOM 638 C C . SER A 1 81 ? 13.261 -6.600 -9.380 1.00 95.00 81 SER A C 1
ATOM 640 O O . SER A 1 81 ? 14.241 -6.126 -9.956 1.00 95.00 81 SER A O 1
ATOM 642 N N . ALA A 1 82 ? 12.163 -6.997 -10.030 1.00 93.25 82 ALA A N 1
ATOM 643 C CA . ALA A 1 82 ? 12.028 -6.946 -11.486 1.00 93.25 82 ALA A CA 1
ATOM 644 C C . ALA A 1 82 ? 12.192 -5.513 -12.021 1.00 93.25 82 ALA A C 1
ATOM 646 O O . ALA A 1 82 ? 12.976 -5.258 -12.937 1.00 93.25 82 ALA A O 1
ATOM 647 N N . PHE A 1 83 ? 11.548 -4.528 -11.387 1.00 95.62 83 PHE A N 1
ATOM 648 C CA . PHE A 1 83 ? 11.710 -3.126 -11.764 1.00 95.62 83 PHE A CA 1
ATOM 649 C C . PHE A 1 83 ? 13.149 -2.620 -11.575 1.00 95.62 83 PHE A C 1
ATOM 651 O O . PHE A 1 83 ? 13.640 -1.829 -12.384 1.00 95.62 83 PHE A O 1
ATOM 658 N N . LYS A 1 84 ? 13.853 -3.066 -10.528 1.00 95.56 84 LYS A N 1
ATOM 659 C CA . LYS A 1 84 ? 15.262 -2.717 -10.301 1.00 95.56 84 LYS A CA 1
ATOM 660 C C . LYS A 1 84 ? 16.151 -3.250 -11.422 1.00 95.56 84 LYS A C 1
ATOM 662 O O . LYS A 1 84 ? 17.037 -2.518 -11.865 1.00 95.56 84 LYS A O 1
ATOM 667 N N . GLU A 1 85 ? 15.918 -4.473 -11.885 1.00 94.81 85 GLU A N 1
ATOM 668 C CA . GLU A 1 85 ? 16.619 -5.050 -13.038 1.00 94.81 85 GLU A CA 1
ATOM 669 C C . GLU A 1 85 ? 16.297 -4.274 -14.316 1.00 94.81 85 GLU A C 1
ATOM 671 O O . GLU A 1 85 ? 17.213 -3.775 -14.975 1.00 94.81 85 GLU A O 1
ATOM 676 N N . TYR A 1 86 ? 15.008 -4.041 -14.590 1.00 92.50 86 TYR A N 1
ATOM 677 C CA . TYR A 1 86 ? 14.557 -3.215 -15.709 1.00 92.50 86 TYR A CA 1
ATOM 678 C C . TYR A 1 86 ? 15.231 -1.840 -15.716 1.00 92.50 86 TYR A C 1
ATOM 680 O O . TYR A 1 86 ? 15.738 -1.412 -16.749 1.00 92.50 86 TYR A O 1
ATOM 688 N N . SER A 1 87 ? 15.290 -1.152 -14.571 1.00 93.88 87 SER A N 1
ATOM 689 C CA . SER A 1 87 ? 15.818 0.216 -14.460 1.00 93.88 87 SER A CA 1
ATOM 690 C C . SER A 1 87 ? 17.295 0.362 -14.845 1.00 93.88 87 SER A C 1
ATOM 692 O O . SER A 1 87 ? 17.747 1.479 -15.094 1.00 93.88 87 SER A O 1
ATOM 694 N N . LYS A 1 88 ? 18.029 -0.755 -14.890 1.00 94.06 88 LYS A N 1
ATOM 695 C CA . LYS A 1 88 ? 19.446 -0.835 -15.265 1.00 94.06 88 LYS A CA 1
ATOM 696 C C . LYS A 1 88 ? 19.667 -1.421 -16.661 1.00 94.06 88 LYS A C 1
ATOM 698 O O . LYS A 1 88 ? 20.811 -1.508 -17.089 1.00 94.06 88 LYS A O 1
ATOM 703 N N . SER A 1 89 ? 18.603 -1.860 -17.329 1.00 92.38 89 SER A N 1
ATOM 704 C CA . SER A 1 89 ? 18.670 -2.456 -18.662 1.00 92.38 89 SER A CA 1
ATOM 705 C C . SER A 1 89 ? 18.810 -1.394 -19.754 1.00 92.38 89 SER A C 1
ATOM 707 O O . SER A 1 89 ? 18.378 -0.252 -19.585 1.00 92.38 89 SER A O 1
ATOM 709 N N . ASP A 1 90 ? 19.323 -1.792 -20.918 1.00 88.62 90 ASP A N 1
ATOM 710 C CA . ASP A 1 90 ? 19.442 -0.913 -22.092 1.00 88.62 90 ASP A CA 1
ATOM 711 C C . ASP A 1 90 ? 18.074 -0.431 -22.622 1.00 88.62 90 ASP A C 1
ATOM 713 O O . ASP A 1 90 ? 17.978 0.603 -23.281 1.00 88.62 90 ASP A O 1
ATOM 717 N N . GLY A 1 91 ? 16.989 -1.149 -22.298 1.00 86.00 91 GLY A N 1
ATOM 718 C CA . GLY A 1 91 ? 15.606 -0.776 -22.624 1.00 86.00 91 GLY A CA 1
ATOM 719 C C . GLY A 1 91 ? 14.965 0.215 -21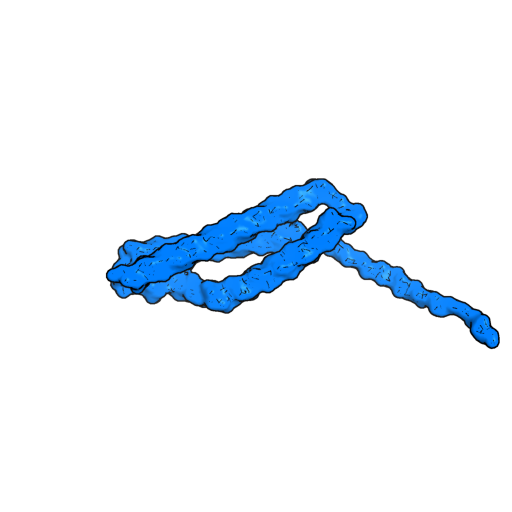.641 1.00 86.00 91 GLY A C 1
ATOM 720 O O . GLY A 1 91 ? 13.791 0.590 -21.791 1.00 86.00 91 GLY A O 1
ATOM 721 N N . ALA A 1 92 ? 15.694 0.644 -20.608 1.00 91.06 92 ALA A N 1
ATOM 722 C CA . ALA A 1 92 ? 15.194 1.578 -19.614 1.00 91.06 92 ALA A CA 1
ATOM 723 C C . ALA A 1 92 ? 15.064 2.990 -20.193 1.00 91.06 92 ALA A C 1
ATOM 725 O O . ALA A 1 92 ? 16.034 3.615 -20.615 1.00 91.06 92 ALA A O 1
ATOM 726 N N . THR A 1 93 ? 13.859 3.561 -20.132 1.00 93.25 93 THR A N 1
ATOM 727 C CA . THR A 1 93 ? 13.673 4.986 -20.449 1.00 93.25 93 THR A CA 1
ATOM 728 C C . THR A 1 93 ? 13.497 5.795 -19.174 1.00 93.25 93 THR A C 1
ATOM 730 O O . THR A 1 93 ? 12.786 5.380 -18.254 1.00 93.25 93 THR A O 1
ATOM 733 N N . LYS A 1 94 ? 14.055 7.013 -19.140 1.00 94.69 94 LYS A N 1
ATOM 734 C CA . LYS A 1 94 ? 13.908 7.957 -18.014 1.00 94.69 94 LYS A CA 1
ATOM 735 C C . LYS A 1 94 ? 12.450 8.117 -17.569 1.00 94.69 94 LYS A C 1
ATOM 737 O O . LYS A 1 94 ? 12.161 8.153 -16.375 1.00 94.69 94 LYS A O 1
ATOM 742 N N . ASN A 1 95 ? 11.518 8.179 -18.522 1.00 95.38 95 ASN A N 1
ATOM 743 C CA . ASN A 1 95 ? 10.091 8.328 -18.237 1.00 95.38 95 ASN A CA 1
ATOM 744 C C . ASN A 1 95 ? 9.472 7.071 -17.607 1.00 95.38 95 ASN A C 1
ATOM 746 O O . ASN A 1 95 ? 8.640 7.195 -16.709 1.00 95.38 95 ASN A O 1
ATOM 750 N N . ARG A 1 96 ? 9.854 5.865 -18.049 1.00 93.00 96 ARG A N 1
ATOM 751 C CA . ARG A 1 96 ? 9.386 4.608 -17.436 1.00 93.00 96 ARG A CA 1
ATOM 752 C C . ARG A 1 96 ? 9.972 4.427 -16.038 1.00 93.00 96 ARG A C 1
ATOM 754 O O . ARG A 1 96 ? 9.204 4.187 -15.112 1.00 93.00 96 ARG A O 1
ATOM 761 N N . VAL A 1 97 ? 11.270 4.677 -15.858 1.00 95.69 97 VAL A N 1
ATOM 762 C CA . VAL A 1 97 ? 11.924 4.621 -14.540 1.00 95.69 97 VAL A CA 1
ATOM 763 C C . VAL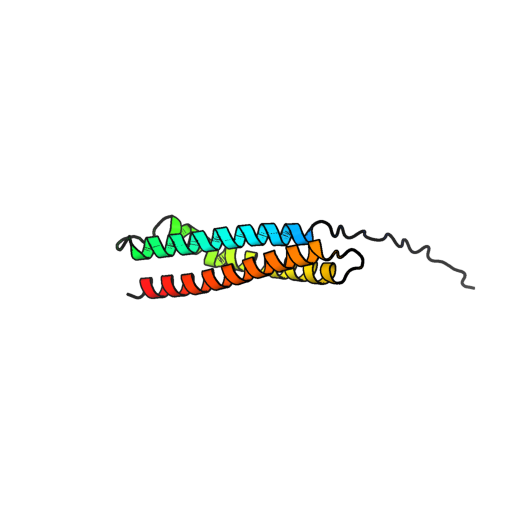 A 1 97 ? 11.293 5.624 -13.568 1.00 95.69 97 VAL A C 1
ATOM 765 O O . VAL A 1 97 ? 10.904 5.256 -12.464 1.00 95.69 97 VAL A O 1
ATOM 768 N N . LYS A 1 98 ? 11.075 6.877 -13.992 1.00 97.19 98 LYS A N 1
ATOM 769 C CA . LYS A 1 98 ? 10.383 7.881 -13.166 1.00 97.19 98 LYS A CA 1
ATOM 770 C C . LYS A 1 98 ? 8.979 7.428 -12.754 1.00 97.19 98 LYS A C 1
ATOM 772 O O . LYS A 1 98 ? 8.570 7.685 -11.626 1.00 97.19 98 LYS A O 1
ATOM 777 N N . ARG A 1 99 ? 8.224 6.790 -13.656 1.00 96.25 99 ARG A N 1
ATOM 778 C CA . ARG A 1 99 ? 6.882 6.275 -13.344 1.00 96.25 99 ARG A CA 1
ATOM 779 C C . ARG A 1 99 ? 6.933 5.133 -12.334 1.00 96.25 99 ARG A C 1
ATOM 781 O O . ARG A 1 99 ? 6.188 5.206 -11.366 1.00 96.25 99 ARG A O 1
ATOM 788 N N . GLY A 1 100 ? 7.818 4.154 -12.517 1.00 96.25 100 GLY A N 1
ATOM 789 C CA . GLY A 1 100 ? 7.973 3.048 -11.566 1.00 96.25 100 GLY A CA 1
ATOM 790 C C . GLY A 1 100 ? 8.397 3.527 -10.176 1.00 96.25 100 GLY A C 1
ATOM 791 O O . GLY A 1 100 ? 7.768 3.158 -9.192 1.00 96.25 100 GLY A O 1
ATOM 792 N N . LEU A 1 101 ? 9.353 4.461 -10.089 1.00 97.75 101 LEU A N 1
ATOM 793 C CA . LEU A 1 101 ? 9.751 5.067 -8.809 1.00 97.75 101 LEU A CA 1
ATOM 794 C C . LEU A 1 101 ? 8.583 5.764 -8.096 1.00 97.75 101 LEU A C 1
ATOM 796 O O . LEU A 1 101 ? 8.445 5.628 -6.887 1.00 97.75 101 LEU A O 1
ATOM 800 N N . LYS A 1 102 ? 7.714 6.473 -8.830 1.00 97.94 102 LYS A N 1
ATOM 801 C CA . LYS A 1 102 ? 6.505 7.071 -8.239 1.00 97.94 102 LYS A CA 1
ATOM 802 C C . LYS A 1 102 ? 5.559 6.019 -7.660 1.00 97.94 102 LYS A C 1
ATOM 804 O O . LYS A 1 102 ? 5.010 6.250 -6.592 1.00 97.94 102 LYS A O 1
ATOM 809 N N . GLN A 1 103 ? 5.369 4.891 -8.349 1.00 98.06 103 GLN A N 1
ATOM 810 C CA . GLN A 1 103 ? 4.527 3.808 -7.834 1.00 98.06 103 GLN A CA 1
ATOM 811 C C . GLN A 1 103 ? 5.135 3.180 -6.574 1.00 98.06 103 GLN A C 1
ATOM 813 O O . GLN A 1 103 ? 4.422 2.966 -5.603 1.00 98.06 103 GLN A O 1
ATOM 818 N N . LEU A 1 104 ? 6.457 2.967 -6.547 1.00 97.25 104 LEU A N 1
ATOM 819 C CA . LEU A 1 104 ? 7.153 2.452 -5.364 1.00 97.25 104 LEU A CA 1
ATOM 820 C C . LEU A 1 104 ? 7.002 3.364 -4.144 1.00 97.25 104 LEU A C 1
ATOM 822 O O . LEU A 1 104 ? 6.741 2.867 -3.053 1.00 97.25 104 LEU A O 1
ATOM 826 N N . VAL A 1 105 ? 7.129 4.682 -4.326 1.00 97.69 105 VAL A N 1
ATOM 827 C CA . VAL A 1 105 ? 6.907 5.651 -3.241 1.00 97.69 105 VAL A CA 1
ATOM 828 C C . VAL A 1 105 ? 5.476 5.548 -2.712 1.00 97.69 105 VAL A C 1
ATOM 830 O O . VAL A 1 105 ? 5.291 5.426 -1.507 1.00 97.69 105 VAL A O 1
ATOM 833 N N . LEU A 1 106 ? 4.473 5.498 -3.596 1.00 97.62 106 LEU A N 1
ATOM 834 C CA . LEU A 1 106 ? 3.072 5.341 -3.186 1.00 97.62 106 LEU A CA 1
ATOM 835 C C . LEU A 1 106 ? 2.837 4.041 -2.405 1.00 97.62 106 LEU A C 1
ATOM 837 O O . LEU A 1 106 ? 2.183 4.060 -1.364 1.00 97.62 106 LEU A O 1
ATOM 841 N N . ILE A 1 107 ? 3.397 2.922 -2.874 1.00 97.62 107 ILE A N 1
ATOM 842 C CA . ILE A 1 107 ? 3.321 1.633 -2.174 1.00 97.62 107 ILE A CA 1
ATOM 843 C C . ILE A 1 107 ? 3.928 1.744 -0.769 1.00 97.62 107 ILE A C 1
ATOM 845 O O . ILE A 1 107 ? 3.327 1.277 0.199 1.00 97.62 107 ILE A O 1
ATOM 849 N N . GLN A 1 108 ? 5.101 2.374 -0.640 1.00 96.62 108 GLN A N 1
ATOM 850 C CA . GLN A 1 108 ? 5.789 2.552 0.643 1.00 96.62 108 GLN A CA 1
ATOM 851 C C . GLN A 1 108 ? 4.985 3.423 1.612 1.00 96.62 108 GLN A C 1
ATOM 853 O O . GLN A 1 108 ? 4.765 3.013 2.753 1.00 96.62 108 GLN A O 1
ATOM 858 N N . GLU A 1 109 ? 4.501 4.578 1.153 1.00 97.75 109 GLU A N 1
ATOM 859 C CA . GLU A 1 109 ? 3.678 5.496 1.949 1.00 97.75 109 GLU A CA 1
ATOM 860 C C . GLU A 1 109 ? 2.386 4.818 2.428 1.00 97.75 109 GLU A C 1
ATOM 862 O O . GLU A 1 109 ? 2.006 4.924 3.598 1.00 97.75 109 GLU A O 1
ATOM 867 N N . ASN A 1 110 ? 1.721 4.062 1.550 1.00 97.25 110 ASN A N 1
ATOM 868 C CA . ASN A 1 110 ? 0.510 3.329 1.905 1.00 97.25 110 ASN A CA 1
ATOM 869 C C . ASN A 1 110 ? 0.796 2.195 2.894 1.00 97.25 110 ASN A C 1
ATOM 871 O O . ASN A 1 110 ? 0.061 2.046 3.869 1.00 97.25 110 ASN A O 1
ATOM 875 N N . ALA A 1 111 ? 1.878 1.436 2.706 1.00 94.25 111 ALA A N 1
ATOM 876 C CA . ALA A 1 111 ? 2.274 0.374 3.627 1.00 94.25 111 ALA A CA 1
ATOM 877 C C . ALA A 1 111 ? 2.611 0.914 5.028 1.00 94.25 111 ALA A C 1
ATOM 879 O O . ALA A 1 111 ? 2.226 0.315 6.036 1.00 94.25 111 ALA A O 1
ATOM 880 N N . GLU A 1 112 ? 3.301 2.052 5.111 1.00 95.94 112 GLU A N 1
ATOM 881 C CA . GLU A 1 112 ? 3.564 2.729 6.381 1.00 95.94 112 GLU A CA 1
ATOM 882 C C . GLU A 1 112 ? 2.266 3.219 7.034 1.00 95.94 112 GLU A C 1
ATOM 884 O O . GLU A 1 112 ? 2.032 2.974 8.221 1.00 95.94 112 GLU A O 1
ATOM 889 N N . SER A 1 113 ? 1.375 3.831 6.250 1.00 96.75 113 SER A N 1
ATOM 890 C CA . SER A 1 113 ? 0.058 4.262 6.719 1.00 96.75 113 SER A CA 1
ATOM 891 C C . SER A 1 113 ? -0.759 3.094 7.286 1.00 96.75 113 SER A C 1
ATOM 893 O O . SER A 1 113 ? -1.255 3.186 8.410 1.00 96.75 113 SER A O 1
ATOM 895 N N . ILE A 1 114 ? -0.811 1.952 6.588 1.00 95.62 114 ILE A N 1
ATOM 896 C CA . ILE A 1 114 ? -1.480 0.725 7.054 1.00 95.62 114 ILE A CA 1
ATOM 897 C C . ILE A 1 114 ? -0.912 0.266 8.401 1.00 95.62 114 ILE A C 1
ATOM 899 O O . ILE A 1 114 ? -1.681 -0.052 9.311 1.00 95.62 114 ILE A O 1
ATOM 903 N N . ARG A 1 115 ? 0.418 0.249 8.575 1.00 94.12 115 ARG A N 1
ATOM 904 C CA . ARG A 1 115 ? 1.047 -0.119 9.860 1.00 94.12 115 ARG A CA 1
ATOM 905 C C . ARG A 1 115 ? 0.636 0.834 10.979 1.00 94.12 115 ARG A C 1
ATOM 907 O O . ARG A 1 115 ? 0.256 0.381 12.058 1.00 94.12 115 ARG A O 1
ATOM 914 N N . ASN A 1 116 ? 0.653 2.136 10.712 1.00 96.88 116 ASN A N 1
ATOM 915 C CA . ASN A 1 116 ? 0.262 3.155 11.682 1.00 96.88 116 ASN A CA 1
ATOM 916 C C . ASN A 1 116 ? -1.217 3.031 12.078 1.00 96.88 116 ASN A C 1
ATOM 918 O O . ASN A 1 116 ? -1.553 3.131 13.258 1.00 96.88 116 ASN A O 1
ATOM 922 N N . ILE A 1 117 ? -2.102 2.774 11.113 1.00 96.50 117 ILE A N 1
ATOM 923 C CA . ILE A 1 117 ? -3.532 2.549 11.356 1.00 96.50 117 ILE A CA 1
ATOM 924 C C . ILE A 1 117 ? -3.753 1.257 12.148 1.00 96.50 117 ILE A C 1
ATOM 926 O O . ILE A 1 117 ? -4.491 1.265 13.128 1.00 96.50 117 ILE A O 1
ATOM 930 N N . THR A 1 118 ? -3.050 0.180 11.799 1.00 94.25 118 THR A N 1
ATOM 931 C CA . THR A 1 118 ? -3.102 -1.105 12.516 1.00 94.25 118 THR A CA 1
ATOM 932 C C . THR A 1 118 ? -2.753 -0.935 13.996 1.00 94.25 118 THR A C 1
ATOM 934 O O . THR A 1 118 ? -3.447 -1.459 14.866 1.00 94.25 118 THR A O 1
ATOM 937 N N . SER A 1 119 ? -1.707 -0.164 14.305 1.00 95.25 119 SER A N 1
ATOM 938 C CA . SER A 1 119 ? -1.340 0.155 15.690 1.00 95.25 119 SER A CA 1
ATOM 939 C C . SER A 1 119 ? -2.435 0.944 16.415 1.00 95.25 119 SER A C 1
ATOM 941 O O . SER A 1 119 ? -2.705 0.679 17.584 1.00 95.25 119 SER A O 1
ATOM 943 N N . LYS A 1 120 ? -3.111 1.874 15.725 1.00 95.69 120 LYS A N 1
ATOM 944 C CA . LYS A 1 120 ? -4.247 2.622 16.288 1.00 95.69 120 LYS A CA 1
ATOM 945 C C . LYS A 1 120 ? -5.452 1.723 16.557 1.00 95.69 120 LYS A C 1
ATOM 947 O O . LYS A 1 120 ? -6.029 1.843 17.628 1.00 95.69 120 LYS A O 1
ATOM 952 N N . ILE A 1 121 ? -5.794 0.809 15.644 1.00 93.50 121 ILE A N 1
ATOM 953 C CA . ILE A 1 121 ? -6.870 -0.176 15.847 1.00 93.50 121 ILE A CA 1
ATOM 954 C C . ILE A 1 121 ? -6.590 -0.979 17.119 1.00 93.50 121 ILE A C 1
ATOM 956 O O . ILE A 1 121 ? -7.423 -1.012 18.016 1.00 93.50 121 ILE A O 1
ATOM 960 N N . LYS A 1 122 ? -5.383 -1.547 17.250 1.00 92.19 122 LYS A N 1
ATOM 961 C CA . LYS A 1 122 ? -4.989 -2.312 18.446 1.00 92.19 122 LYS A CA 1
ATOM 962 C C . LYS A 1 122 ? -5.124 -1.504 19.737 1.00 92.19 122 LYS A C 1
ATOM 964 O O . LYS A 1 122 ? -5.585 -2.048 20.732 1.00 92.19 122 LYS A O 1
ATOM 969 N N . ALA A 1 123 ? -4.744 -0.227 19.716 1.00 92.88 123 ALA A N 1
ATOM 970 C CA . ALA A 1 123 ? -4.872 0.647 20.877 1.00 92.88 123 ALA A CA 1
ATOM 971 C C . ALA A 1 123 ? -6.336 0.935 21.246 1.00 92.88 123 ALA A C 1
ATOM 973 O O . ALA A 1 123 ? -6.638 1.043 22.427 1.00 92.88 123 ALA A O 1
ATOM 974 N N . GLU A 1 124 ? -7.246 1.062 20.274 1.00 91.31 124 GLU A N 1
ATOM 975 C CA . GLU A 1 124 ? -8.680 1.226 20.559 1.00 91.31 124 GLU A CA 1
ATOM 976 C C . GLU A 1 124 ? -9.312 -0.054 21.125 1.00 91.31 124 GLU A C 1
ATOM 978 O O . GLU A 1 124 ? -10.176 0.040 21.984 1.00 91.31 124 GLU A O 1
ATOM 983 N N . LEU A 1 125 ? -8.849 -1.240 20.714 1.00 88.12 125 LEU A N 1
ATOM 984 C CA . LEU A 1 125 ? -9.342 -2.526 21.237 1.00 88.12 125 LEU A CA 1
ATOM 985 C C . LEU A 1 125 ? -8.882 -2.839 22.672 1.00 88.12 125 LEU A C 1
ATOM 987 O O . LEU A 1 125 ? -9.383 -3.776 23.284 1.00 88.12 125 LEU A O 1
ATOM 991 N N . GLN A 1 126 ? -7.891 -2.108 23.185 1.00 86.44 126 GLN A N 1
ATOM 992 C CA . GLN A 1 126 ? -7.349 -2.276 24.538 1.00 86.44 126 GLN A CA 1
ATOM 993 C C . GLN A 1 126 ? -7.941 -1.288 25.556 1.00 86.44 126 GLN A C 1
ATOM 995 O O . GLN A 1 126 ? -7.560 -1.339 26.726 1.00 86.44 126 GLN A O 1
ATOM 1000 N N . LYS A 1 127 ? -8.810 -0.372 25.115 1.00 77.00 127 LYS A N 1
ATOM 1001 C CA . LYS A 1 127 ? -9.515 0.592 25.971 1.00 77.00 127 LYS A CA 1
ATOM 1002 C C . LYS A 1 127 ? -10.819 0.010 26.492 1.00 77.00 127 LYS A C 1
ATOM 1004 O O . LYS A 1 127 ? -11.161 0.360 27.641 1.00 77.00 127 LYS A O 1
#